Protein AF-A0A2E0K591-F1 (afdb_monomer_lite)

Structure (mmCIF, N/CA/C/O backbone):
data_AF-A0A2E0K591-F1
#
_entry.id   AF-A0A2E0K591-F1
#
loop_
_atom_site.group_PDB
_atom_site.id
_atom_site.type_symbol
_atom_site.label_atom_id
_atom_site.label_alt_id
_atom_site.label_comp_id
_atom_site.label_asym_id
_atom_site.label_entity_id
_atom_site.label_seq_id
_atom_site.pdbx_PDB_ins_code
_atom_site.Cartn_x
_atom_site.Cartn_y
_atom_site.Cartn_z
_atom_site.occupancy
_atom_site.B_iso_or_equiv
_atom_site.auth_seq_id
_atom_site.auth_comp_id
_atom_site.auth_asym_id
_atom_site.auth_atom_id
_atom_site.pdbx_PDB_model_num
ATOM 1 N N . GLU A 1 1 ? 16.310 -17.266 -0.162 1.00 53.47 1 GLU A N 1
ATOM 2 C CA . GLU A 1 1 ? 16.837 -18.573 -0.610 1.00 53.47 1 GLU A CA 1
ATOM 3 C C . GLU A 1 1 ? 16.736 -19.636 0.481 1.00 53.47 1 GLU A C 1
ATOM 5 O O . GLU A 1 1 ? 15.887 -20.498 0.342 1.00 53.47 1 GLU A O 1
ATOM 10 N N . VAL A 1 2 ? 17.404 -19.499 1.636 1.00 60.69 2 VAL A N 1
ATOM 11 C CA . VAL A 1 2 ? 17.435 -20.532 2.710 1.00 60.69 2 VAL A CA 1
ATOM 12 C C . VAL A 1 2 ? 16.069 -21.118 3.140 1.00 60.69 2 VAL A C 1
ATOM 14 O O . VAL A 1 2 ? 15.964 -22.318 3.367 1.00 60.69 2 VAL A O 1
ATOM 17 N N . ILE A 1 3 ? 15.010 -20.305 3.256 1.00 57.00 3 ILE A N 1
ATOM 18 C CA . ILE A 1 3 ? 13.665 -20.788 3.647 1.00 57.00 3 ILE A CA 1
ATOM 19 C C . ILE A 1 3 ? 12.932 -21.463 2.471 1.00 57.00 3 ILE A C 1
ATOM 21 O O . ILE A 1 3 ? 12.188 -22.419 2.681 1.00 57.00 3 ILE A O 1
ATOM 25 N N . GLY A 1 4 ? 13.158 -20.983 1.242 1.00 56.34 4 GLY A N 1
ATOM 26 C CA . GLY A 1 4 ? 12.570 -21.548 0.022 1.00 56.34 4 GLY A CA 1
ATOM 27 C C . GLY A 1 4 ? 13.154 -22.919 -0.303 1.00 56.34 4 GLY A C 1
ATOM 28 O O . GLY A 1 4 ? 12.402 -23.837 -0.612 1.00 56.34 4 GLY A O 1
ATOM 29 N N . ASP A 1 5 ? 14.462 -23.095 -0.100 1.00 64.44 5 ASP A N 1
ATOM 30 C CA . ASP A 1 5 ? 15.147 -24.378 -0.303 1.00 64.44 5 ASP A CA 1
ATOM 31 C C . ASP A 1 5 ? 14.708 -25.436 0.719 1.00 64.44 5 ASP A C 1
ATOM 33 O O . ASP A 1 5 ? 14.551 -26.608 0.380 1.00 64.44 5 ASP A O 1
ATOM 37 N N . LEU A 1 6 ? 14.440 -25.027 1.966 1.00 63.31 6 LEU A N 1
ATOM 38 C CA . LEU A 1 6 ? 13.982 -25.930 3.028 1.00 63.31 6 LEU A CA 1
ATOM 39 C C . LEU A 1 6 ? 12.572 -26.486 2.763 1.00 63.31 6 LEU A C 1
ATOM 41 O O . LEU A 1 6 ? 12.258 -27.603 3.168 1.00 63.31 6 LEU A O 1
ATOM 45 N N . LEU A 1 7 ? 11.719 -25.697 2.107 1.00 63.91 7 LEU A N 1
ATOM 46 C CA . LEU A 1 7 ? 10.315 -26.024 1.851 1.00 63.91 7 LEU A CA 1
ATOM 47 C C . LEU A 1 7 ? 10.031 -26.383 0.384 1.00 63.91 7 LEU A C 1
ATOM 49 O O . LEU A 1 7 ? 8.913 -26.785 0.077 1.00 63.91 7 LEU A O 1
ATOM 53 N N . SER A 1 8 ? 11.025 -26.273 -0.507 1.00 78.75 8 SER A N 1
ATOM 54 C CA . SER A 1 8 ? 10.875 -26.438 -1.963 1.00 78.75 8 SER A CA 1
ATOM 55 C C . SER A 1 8 ? 9.763 -25.561 -2.562 1.00 78.75 8 SER A C 1
ATOM 57 O O . SER A 1 8 ? 9.019 -26.007 -3.433 1.00 78.75 8 SER A O 1
ATOM 59 N N . ILE A 1 9 ? 9.628 -24.324 -2.073 1.00 85.31 9 ILE A N 1
ATOM 60 C CA . ILE A 1 9 ? 8.615 -23.358 -2.529 1.00 85.31 9 ILE A CA 1
ATOM 61 C C . ILE A 1 9 ? 9.268 -22.109 -3.113 1.00 85.31 9 ILE A C 1
ATOM 63 O O . ILE A 1 9 ? 10.273 -21.612 -2.600 1.00 85.31 9 ILE A O 1
ATOM 67 N N . GLU A 1 10 ? 8.654 -21.561 -4.157 1.00 86.75 10 GLU A N 1
ATOM 68 C CA . GLU A 1 10 ? 9.071 -20.283 -4.730 1.00 86.75 10 GLU A CA 1
ATOM 69 C C . GLU A 1 10 ? 8.756 -19.118 -3.773 1.00 86.75 10 GLU A C 1
ATOM 71 O O . GLU A 1 10 ? 7.783 -19.185 -3.008 1.00 86.75 10 GLU A O 1
ATOM 76 N N . PRO A 1 11 ? 9.509 -18.000 -3.824 1.00 86.44 11 PRO A N 1
ATOM 77 C CA . PRO A 1 11 ? 9.258 -16.840 -2.967 1.00 86.44 11 PRO A CA 1
ATOM 78 C C . PRO A 1 11 ? 7.807 -16.344 -3.018 1.00 86.44 11 PRO A C 1
ATOM 80 O O . PRO A 1 11 ? 7.231 -15.996 -1.987 1.00 86.44 11 PRO A O 1
ATOM 83 N N . ILE A 1 12 ? 7.177 -16.370 -4.196 1.00 90.44 12 ILE A N 1
ATOM 84 C CA . ILE A 1 12 ? 5.791 -15.918 -4.355 1.00 90.44 12 ILE A CA 1
ATOM 85 C C . ILE A 1 12 ? 4.770 -16.883 -3.740 1.00 90.44 12 ILE A C 1
ATOM 87 O O . ILE A 1 12 ? 3.748 -16.456 -3.191 1.00 90.44 12 ILE A O 1
ATOM 91 N N . GLN A 1 13 ? 5.064 -18.184 -3.766 1.00 91.88 13 GLN A N 1
ATOM 92 C CA . GLN A 1 13 ? 4.257 -19.205 -3.101 1.00 91.88 13 GLN A CA 1
ATOM 93 C C . GLN A 1 13 ? 4.348 -19.046 -1.584 1.00 91.88 13 GLN A C 1
ATOM 95 O O . GLN A 1 13 ? 3.331 -19.149 -0.900 1.00 91.88 13 GLN A O 1
ATOM 100 N N . PHE A 1 14 ? 5.533 -18.714 -1.062 1.00 91.12 14 PHE A N 1
ATOM 101 C CA . PHE A 1 14 ? 5.706 -18.385 0.350 1.00 91.12 14 PHE A CA 1
ATOM 102 C C . PHE A 1 14 ? 4.867 -17.166 0.755 1.00 91.12 14 PHE A C 1
ATOM 104 O O . PHE A 1 14 ? 4.108 -17.250 1.718 1.00 91.12 14 PHE A O 1
ATOM 111 N N . VAL A 1 15 ? 4.926 -16.061 0.001 1.00 92.69 15 VAL A N 1
ATOM 112 C CA . VAL A 1 15 ? 4.107 -14.864 0.284 1.00 92.69 15 VAL A CA 1
ATOM 113 C C . VAL A 1 15 ? 2.611 -15.186 0.237 1.00 92.69 15 VAL A C 1
ATOM 115 O O . VAL A 1 15 ? 1.860 -14.784 1.127 1.00 92.69 15 VAL A O 1
ATOM 118 N N . SER A 1 16 ? 2.178 -15.973 -0.751 1.00 94.38 16 SER A N 1
ATOM 119 C CA . SER A 1 16 ? 0.788 -16.435 -0.855 1.00 94.38 16 SER A CA 1
ATOM 120 C C . SER A 1 16 ? 0.374 -17.274 0.357 1.00 94.38 16 SER A C 1
ATOM 122 O O . SER A 1 16 ? -0.691 -17.053 0.932 1.00 94.38 16 SER A O 1
ATOM 124 N N . ALA A 1 17 ? 1.226 -18.208 0.788 1.00 94.00 17 ALA A N 1
ATOM 125 C CA . ALA A 1 17 ? 0.983 -19.043 1.959 1.00 94.00 17 ALA A CA 1
ATOM 126 C C . ALA A 1 17 ? 0.909 -18.215 3.250 1.00 94.00 17 ALA A C 1
ATOM 128 O O . ALA A 1 17 ? 0.026 -18.449 4.077 1.00 94.00 17 ALA A O 1
ATOM 129 N N . VAL A 1 18 ? 1.774 -17.207 3.408 1.00 92.50 18 VAL A N 1
ATOM 130 C CA . VAL A 1 18 ? 1.705 -16.246 4.518 1.00 92.50 18 VAL A CA 1
ATOM 131 C C . VAL A 1 18 ? 0.368 -15.500 4.496 1.00 92.50 18 VAL A C 1
ATOM 133 O O . VAL A 1 18 ? -0.340 -15.527 5.500 1.00 92.50 18 VAL A O 1
ATOM 136 N N . GLY A 1 19 ? -0.043 -14.931 3.359 1.00 94.75 19 GLY A N 1
ATOM 137 C CA . GLY A 1 19 ? -1.330 -14.236 3.236 1.00 94.75 19 GLY A CA 1
ATOM 138 C C . GLY A 1 19 ? -2.539 -15.124 3.567 1.00 94.75 19 GLY A C 1
ATOM 139 O O . GLY A 1 19 ? -3.429 -14.719 4.316 1.00 94.75 19 GLY A O 1
ATOM 140 N N . ILE A 1 20 ? -2.551 -16.365 3.072 1.00 95.06 20 ILE A N 1
ATOM 141 C CA . ILE A 1 20 ? -3.617 -17.341 3.354 1.00 95.06 20 ILE A CA 1
ATOM 142 C C . ILE A 1 20 ? -3.607 -17.755 4.830 1.00 95.06 20 ILE A C 1
ATOM 144 O O . ILE A 1 20 ? -4.661 -17.807 5.463 1.00 95.06 20 ILE A O 1
ATOM 148 N N . SER A 1 21 ? -2.436 -18.034 5.407 1.00 94.50 21 SER A N 1
ATOM 149 C CA . SER A 1 21 ? -2.339 -18.406 6.822 1.00 94.50 21 SER A CA 1
ATOM 150 C C . SER A 1 21 ? -2.822 -17.282 7.739 1.00 94.50 21 SER A C 1
ATOM 152 O O . SER A 1 21 ? -3.552 -17.554 8.689 1.00 94.50 21 SER A O 1
ATOM 154 N N . LEU A 1 22 ? -2.519 -16.020 7.414 1.00 93.62 22 LEU A N 1
ATOM 155 C CA . LEU A 1 22 ? -3.025 -14.857 8.142 1.00 93.62 22 LEU A CA 1
ATOM 156 C C . LEU A 1 22 ? -4.552 -14.787 8.114 1.00 93.62 22 LEU A C 1
ATOM 158 O O . LEU A 1 22 ? -5.156 -14.566 9.159 1.00 93.62 22 LEU A O 1
ATOM 162 N N . LEU A 1 23 ? -5.187 -15.053 6.968 1.00 93.31 23 LEU A N 1
ATOM 163 C CA . LEU A 1 23 ? -6.648 -15.163 6.889 1.00 93.31 23 LEU A CA 1
ATOM 164 C C . LEU A 1 23 ? -7.196 -16.266 7.797 1.00 93.31 23 LEU A C 1
ATOM 166 O O . LEU A 1 23 ? -8.190 -16.057 8.490 1.00 93.31 23 LEU A O 1
ATOM 170 N N . VAL A 1 24 ? -6.557 -17.437 7.809 1.00 95.19 24 VAL A N 1
ATOM 171 C CA . VAL A 1 24 ? -6.972 -18.563 8.657 1.00 95.19 24 VAL A CA 1
ATOM 172 C C . VAL A 1 24 ? -6.844 -18.216 10.138 1.00 95.19 24 VAL A C 1
ATOM 174 O O . VAL A 1 24 ? -7.799 -18.408 10.894 1.00 95.19 24 VAL A O 1
ATOM 177 N N . PHE A 1 25 ? -5.707 -17.660 10.558 1.00 94.31 25 PHE A N 1
ATOM 178 C CA . PHE A 1 25 ? -5.511 -17.216 11.937 1.00 94.31 25 PHE A CA 1
ATOM 179 C C . PHE A 1 25 ? -6.499 -16.124 12.328 1.00 94.31 25 PHE A C 1
ATOM 181 O O . PHE A 1 25 ? -7.026 -16.150 13.439 1.00 94.31 25 PHE A O 1
ATOM 188 N N . GLU A 1 26 ? -6.812 -15.214 11.411 1.00 94.44 26 GLU A N 1
ATOM 189 C CA . GLU A 1 26 ? -7.766 -14.145 11.657 1.00 94.44 26 GLU A CA 1
ATOM 190 C C . GLU A 1 26 ? -9.196 -14.670 11.823 1.00 94.44 26 GLU A C 1
ATOM 192 O O . GLU A 1 26 ? -9.910 -14.260 12.741 1.00 94.44 26 GLU A O 1
ATOM 197 N N . MET A 1 27 ? -9.601 -15.647 11.008 1.00 93.31 27 MET A N 1
ATOM 198 C CA . MET A 1 27 ? -10.882 -16.338 11.167 1.00 93.31 27 MET A CA 1
ATOM 199 C C . MET A 1 27 ? -10.979 -17.047 12.523 1.00 93.31 27 MET A C 1
ATOM 201 O O . MET A 1 27 ? -12.007 -16.951 13.198 1.00 93.31 27 MET A O 1
ATOM 205 N N . ILE A 1 28 ? -9.906 -17.719 12.956 1.00 94.94 28 ILE A N 1
ATOM 206 C CA . ILE A 1 28 ? -9.825 -18.353 14.280 1.00 94.94 28 ILE A CA 1
ATOM 207 C C . ILE A 1 28 ? -9.930 -17.287 15.381 1.00 94.94 28 ILE A C 1
ATOM 209 O O . ILE A 1 28 ? -10.760 -17.417 16.282 1.00 94.94 28 ILE A O 1
ATOM 213 N N . ARG A 1 29 ? -9.151 -16.202 15.291 1.00 95.06 29 ARG A N 1
ATOM 214 C CA . ARG A 1 29 ? -9.141 -15.097 16.261 1.00 95.06 29 ARG A CA 1
ATOM 215 C C . ARG A 1 29 ? -10.541 -14.521 16.467 1.00 95.06 29 ARG A C 1
ATOM 217 O O . ARG A 1 29 ? -10.994 -14.433 17.607 1.00 95.06 29 ARG A O 1
ATOM 224 N N . ILE A 1 30 ? -11.245 -14.201 15.379 1.00 93.69 30 ILE A N 1
ATOM 225 C CA . ILE A 1 30 ? -12.612 -13.657 15.413 1.00 93.69 30 ILE A CA 1
ATOM 226 C C . ILE A 1 30 ? -13.597 -14.689 15.975 1.00 93.69 30 ILE A C 1
ATOM 228 O O . ILE A 1 30 ? -14.459 -14.346 16.787 1.00 93.69 30 ILE A O 1
ATOM 232 N N . ARG A 1 31 ? -13.463 -15.968 15.595 1.00 92.94 31 ARG A N 1
ATOM 233 C CA . ARG A 1 31 ? -14.340 -17.049 16.073 1.00 92.94 31 ARG A CA 1
ATOM 234 C C . ARG A 1 31 ? -14.270 -17.232 17.588 1.00 92.94 31 ARG A C 1
ATOM 236 O O . ARG A 1 31 ? -15.306 -17.472 18.207 1.00 92.94 31 ARG A O 1
ATOM 243 N N . PHE A 1 32 ? -13.077 -17.124 18.166 1.00 92.44 32 PHE A N 1
ATOM 244 C CA . PHE A 1 32 ? -12.855 -17.227 19.611 1.00 92.44 32 PHE A CA 1
ATOM 245 C C . PHE A 1 32 ? -12.937 -15.876 20.337 1.00 92.44 32 PHE A C 1
ATOM 247 O O . PHE A 1 32 ? -12.873 -15.842 21.564 1.00 92.44 32 PHE A O 1
ATOM 254 N N . GLY A 1 33 ? -13.101 -14.769 19.606 1.00 90.25 33 GLY A N 1
ATOM 255 C CA . GLY A 1 33 ? -13.121 -13.424 20.172 1.00 90.25 33 GLY A CA 1
ATOM 256 C C . GLY A 1 33 ? -11.829 -13.089 20.916 1.00 90.25 33 GLY A C 1
ATOM 257 O O . GLY A 1 33 ? -11.877 -12.551 22.021 1.00 90.25 33 GLY A O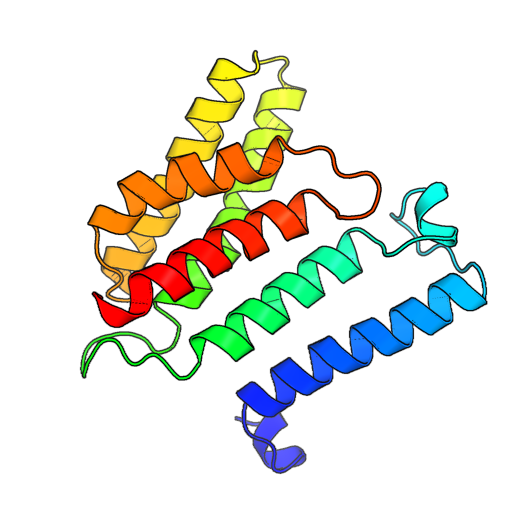 1
ATOM 258 N N . ILE A 1 34 ? -10.678 -13.455 20.357 1.00 90.94 34 ILE A N 1
ATOM 259 C CA . ILE A 1 34 ? -9.374 -13.189 20.967 1.00 90.94 34 ILE A CA 1
ATOM 260 C C . ILE A 1 34 ? -8.968 -11.750 20.636 1.00 90.94 34 ILE A C 1
ATOM 262 O O . ILE A 1 34 ? -8.874 -11.380 19.467 1.00 90.94 34 ILE A O 1
ATOM 266 N N . LEU A 1 35 ? -8.702 -10.946 21.665 1.00 90.62 35 LEU A N 1
ATOM 267 C CA . LEU A 1 35 ? -8.129 -9.609 21.520 1.00 90.62 35 LEU A CA 1
ATOM 268 C C . LEU A 1 35 ? -6.625 -9.683 21.796 1.00 90.62 35 LEU A C 1
ATOM 270 O O . LEU A 1 35 ? -6.214 -10.060 22.894 1.00 90.62 35 LEU A O 1
ATOM 274 N N . ILE A 1 36 ? -5.806 -9.356 20.797 1.00 90.38 36 ILE A N 1
ATOM 275 C CA . ILE A 1 36 ? -4.345 -9.334 20.934 1.00 90.38 36 ILE A CA 1
ATOM 276 C C . ILE A 1 36 ? -3.925 -7.978 21.514 1.00 90.38 36 ILE A C 1
ATOM 278 O O . ILE A 1 36 ? -4.541 -6.951 21.232 1.00 90.38 36 ILE A O 1
ATOM 282 N N . PHE A 1 37 ? -2.869 -7.953 22.329 1.00 87.88 37 PHE A N 1
ATOM 283 C CA . PHE A 1 37 ? -2.339 -6.705 22.878 1.00 87.88 37 PHE A CA 1
ATOM 284 C C . PHE A 1 37 ? -2.013 -5.695 21.760 1.00 87.88 37 PHE A C 1
ATOM 286 O O . PHE A 1 37 ? -1.307 -6.027 20.810 1.00 87.88 37 PHE A O 1
ATOM 293 N N . GLY A 1 38 ? -2.534 -4.470 21.883 1.00 83.38 38 GLY A N 1
ATOM 294 C CA . GLY A 1 38 ? -2.399 -3.406 20.879 1.00 83.38 38 GLY A CA 1
ATOM 295 C C . GLY A 1 38 ? -3.567 -3.293 19.889 1.00 83.38 38 GLY A C 1
ATOM 296 O O . GLY A 1 38 ? -3.640 -2.299 19.170 1.00 83.38 38 GLY A O 1
ATOM 297 N N . GLN A 1 39 ? -4.496 -4.256 19.877 1.00 88.19 39 GLN A N 1
ATOM 298 C CA . GLN A 1 39 ? -5.724 -4.201 19.078 1.00 88.19 39 GLN A CA 1
ATOM 299 C C . GLN A 1 39 ? -6.830 -3.396 19.774 1.00 88.19 39 GLN A C 1
ATOM 301 O O . GLN A 1 39 ? -6.873 -3.279 21.000 1.00 88.19 39 GLN A O 1
ATOM 306 N N . ARG A 1 40 ? -7.747 -2.834 18.983 1.00 86.50 40 ARG A N 1
ATOM 307 C CA . ARG A 1 40 ? -8.911 -2.077 19.474 1.00 86.50 40 ARG A CA 1
ATOM 308 C C . ARG A 1 40 ? -10.031 -3.051 19.860 1.00 86.50 40 ARG A C 1
ATOM 310 O O . ARG A 1 40 ? -10.218 -4.063 19.198 1.00 86.50 40 ARG A O 1
ATOM 317 N N . GLU A 1 41 ? -10.835 -2.727 20.875 1.00 87.31 41 GLU A N 1
ATOM 318 C CA . GLU A 1 41 ? -11.891 -3.622 21.405 1.00 87.31 41 GLU A CA 1
ATOM 319 C C . GLU A 1 41 ? -12.844 -4.180 20.336 1.00 87.31 41 GLU A C 1
ATOM 321 O O . GLU A 1 41 ? -13.209 -5.355 20.352 1.00 87.31 41 GLU A O 1
ATOM 326 N N . TYR A 1 42 ? -13.227 -3.353 19.361 1.00 84.56 42 TYR A N 1
ATOM 327 C CA . TYR A 1 42 ? -14.125 -3.780 18.291 1.00 84.56 42 TYR A CA 1
ATOM 328 C C . TYR A 1 42 ? -13.484 -4.818 17.353 1.00 84.56 42 TYR A C 1
ATOM 330 O O . TYR A 1 42 ? -14.201 -5.617 16.754 1.00 84.56 42 TYR A O 1
ATOM 338 N N . GLU A 1 43 ? -12.148 -4.874 17.264 1.00 87.19 43 GLU A N 1
ATOM 339 C CA . GLU A 1 43 ? -11.416 -5.848 16.444 1.00 87.19 43 GLU A CA 1
ATOM 340 C C . GLU A 1 43 ? -11.601 -7.277 16.945 1.00 87.19 43 GLU A C 1
ATOM 342 O O . GLU A 1 43 ? -11.297 -8.213 16.219 1.00 87.19 43 GLU A O 1
ATOM 347 N N . LYS A 1 44 ? -12.166 -7.485 18.137 1.00 87.44 44 LYS A N 1
ATOM 348 C CA . LYS A 1 44 ? -12.553 -8.808 18.636 1.00 87.44 44 LYS A CA 1
ATOM 349 C C . LYS A 1 44 ? -13.524 -9.552 17.705 1.00 87.44 44 LYS A C 1
ATOM 351 O O . LYS A 1 44 ? -13.540 -10.781 17.690 1.00 87.44 44 LYS A O 1
ATOM 356 N N . HIS A 1 45 ? -14.343 -8.817 16.947 1.00 88.62 45 HIS A N 1
ATOM 357 C CA . HIS A 1 45 ? -15.414 -9.376 16.111 1.00 88.62 45 HIS A CA 1
ATOM 358 C C . HIS A 1 45 ? -15.309 -9.016 14.621 1.00 88.62 45 HIS A C 1
ATOM 360 O O . HIS A 1 45 ? -16.184 -9.389 13.843 1.00 88.62 45 HIS A O 1
ATOM 366 N N . GLN A 1 46 ? -14.250 -8.320 14.212 1.00 90.38 46 GLN A N 1
ATOM 367 C CA . GLN A 1 46 ? -13.993 -7.945 12.819 1.00 90.38 46 GLN A CA 1
ATOM 368 C C . GLN A 1 46 ? -12.527 -8.172 12.465 1.00 90.38 46 GLN A C 1
ATOM 370 O O . GLN A 1 46 ? -11.697 -8.313 13.359 1.00 90.38 46 GLN A O 1
ATOM 375 N N . ILE A 1 47 ? -12.206 -8.154 11.173 1.00 91.38 47 ILE A N 1
ATOM 376 C CA . ILE A 1 47 ? -10.819 -8.213 10.703 1.00 91.38 47 ILE A CA 1
ATOM 377 C C . ILE A 1 47 ? -10.047 -7.009 11.266 1.00 91.38 47 ILE A C 1
ATOM 379 O O . ILE A 1 47 ? -10.521 -5.873 11.230 1.00 91.38 47 ILE A O 1
ATOM 383 N N . SER A 1 48 ? -8.882 -7.289 11.833 1.00 92.44 48 SER A N 1
ATOM 384 C CA . SER A 1 48 ? -7.982 -6.335 12.467 1.00 92.44 48 SER A CA 1
ATOM 385 C C . SER A 1 48 ? -7.192 -5.532 11.440 1.00 92.44 48 SER A C 1
ATOM 387 O O . SER A 1 48 ? -6.931 -6.006 10.332 1.00 92.44 48 SER A O 1
ATOM 389 N N . ALA A 1 49 ? -6.750 -4.340 11.838 1.00 90.50 49 ALA A N 1
ATOM 390 C CA . ALA A 1 49 ? -5.886 -3.486 11.025 1.00 90.50 49 ALA A CA 1
ATOM 391 C C . ALA A 1 49 ? -4.611 -4.217 10.569 1.00 90.50 49 ALA A C 1
ATOM 393 O O . ALA A 1 49 ? -4.233 -4.164 9.400 1.00 90.50 49 ALA A O 1
ATOM 394 N N . LEU A 1 50 ? -3.994 -4.995 11.471 1.00 90.62 50 LEU A N 1
ATOM 395 C CA . LEU A 1 50 ? -2.815 -5.810 11.162 1.00 90.62 50 LEU A CA 1
ATOM 396 C C . LEU A 1 50 ? -3.101 -6.829 10.049 1.00 90.62 50 LEU A C 1
ATOM 398 O O . LEU A 1 50 ? -2.315 -6.948 9.110 1.00 90.62 50 LEU A O 1
ATOM 402 N N . ALA A 1 51 ? -4.216 -7.560 10.147 1.00 92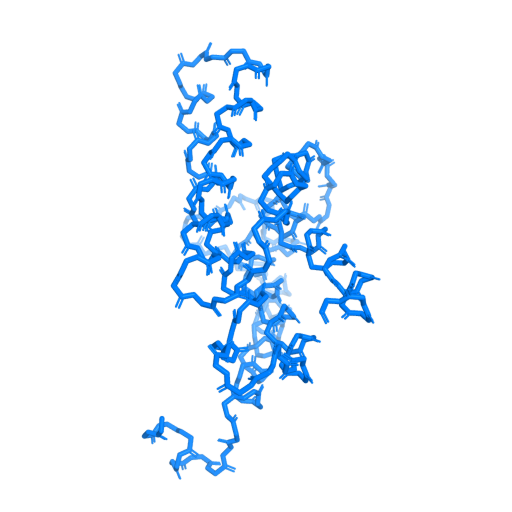.81 51 ALA A N 1
ATOM 403 C CA . ALA A 1 51 ? -4.591 -8.550 9.143 1.00 92.81 51 ALA A CA 1
ATOM 404 C C . ALA A 1 51 ? -4.900 -7.888 7.793 1.00 92.81 51 ALA A C 1
ATOM 406 O O . ALA A 1 51 ? -4.448 -8.376 6.760 1.00 92.81 51 ALA A O 1
ATOM 407 N N . TRP A 1 52 ? -5.598 -6.750 7.796 1.00 94.31 52 TRP A N 1
ATOM 408 C CA . TRP A 1 52 ? -5.871 -5.957 6.596 1.00 94.31 52 TRP A CA 1
ATOM 409 C C . TRP A 1 52 ? -4.591 -5.444 5.917 1.00 94.31 52 TRP A C 1
ATOM 411 O O . TRP A 1 52 ? -4.428 -5.605 4.702 1.00 94.31 52 TRP A O 1
ATOM 421 N N . GLY A 1 53 ? -3.655 -4.888 6.687 1.00 93.31 53 GLY A N 1
ATOM 422 C CA . GLY A 1 53 ? -2.358 -4.433 6.184 1.00 93.31 53 GLY A CA 1
ATOM 423 C C . GLY A 1 53 ? -1.524 -5.581 5.611 1.00 93.31 53 GLY A C 1
ATOM 424 O O . GLY A 1 53 ? -1.081 -5.530 4.467 1.00 93.31 53 GLY A O 1
ATOM 425 N N . ALA A 1 54 ? -1.366 -6.674 6.356 1.00 93.81 54 ALA A N 1
ATOM 426 C CA . ALA A 1 54 ? -0.560 -7.805 5.902 1.00 93.81 54 ALA A CA 1
ATOM 427 C C . ALA A 1 54 ? -1.177 -8.529 4.688 1.00 93.81 54 ALA A C 1
ATOM 429 O O . ALA A 1 54 ? -0.457 -8.946 3.774 1.00 93.81 54 ALA A O 1
ATOM 430 N N . LEU A 1 55 ? -2.508 -8.636 4.637 1.00 95.50 55 LEU A N 1
ATOM 431 C CA . LEU A 1 55 ? -3.219 -9.203 3.494 1.00 95.50 55 LEU A CA 1
ATOM 432 C C . LEU A 1 55 ? -3.059 -8.338 2.246 1.00 95.50 55 LEU A C 1
ATOM 434 O O . LEU A 1 55 ? -2.733 -8.864 1.186 1.00 95.50 55 LEU A O 1
ATOM 438 N N . SER A 1 56 ? -3.257 -7.024 2.360 1.00 96.56 56 SER A N 1
ATOM 439 C CA . SER A 1 56 ? -3.129 -6.115 1.216 1.00 96.56 56 SER A CA 1
ATOM 440 C C . SER A 1 56 ? -1.709 -6.102 0.644 1.00 96.56 56 SER A C 1
ATOM 442 O O . SER A 1 56 ? -1.543 -6.158 -0.575 1.00 96.56 56 SER A O 1
ATOM 444 N N . ILE A 1 57 ? -0.681 -6.150 1.498 1.00 96.75 57 ILE A N 1
ATOM 445 C CA . ILE A 1 57 ? 0.715 -6.312 1.068 1.00 96.75 57 ILE A CA 1
ATOM 446 C C . ILE A 1 57 ? 0.906 -7.651 0.344 1.00 96.75 57 ILE A C 1
ATOM 448 O O . ILE A 1 57 ? 1.437 -7.673 -0.765 1.00 96.75 57 ILE A O 1
ATOM 452 N N . SER A 1 58 ? 0.428 -8.761 0.917 1.00 96.62 58 SER A N 1
ATOM 453 C CA . SER A 1 58 ? 0.547 -10.091 0.297 1.00 96.62 58 SER A CA 1
ATOM 454 C C . SER A 1 58 ? -0.111 -10.132 -1.087 1.00 96.62 58 SER A C 1
ATOM 456 O O . SER A 1 58 ? 0.493 -10.602 -2.047 1.00 96.62 58 SER A O 1
ATOM 458 N N . VAL A 1 59 ? -1.318 -9.571 -1.212 1.00 97.25 59 VAL A N 1
ATOM 459 C CA . VAL A 1 59 ? -2.041 -9.454 -2.488 1.00 97.25 59 VAL A CA 1
ATOM 460 C C . VAL A 1 59 ? -1.267 -8.593 -3.487 1.00 97.25 59 VAL A C 1
ATOM 462 O O . VAL A 1 59 ? -1.207 -8.950 -4.658 1.00 97.25 59 VAL A O 1
ATOM 465 N N . THR A 1 60 ? -0.627 -7.510 -3.039 1.00 97.31 60 THR A N 1
ATOM 466 C CA . THR A 1 60 ? 0.204 -6.642 -3.892 1.00 97.31 60 THR A CA 1
ATOM 467 C C . THR A 1 60 ? 1.372 -7.416 -4.499 1.00 97.31 60 THR A C 1
ATOM 469 O O . THR A 1 60 ? 1.561 -7.378 -5.712 1.00 97.31 60 THR A O 1
ATOM 472 N N . PHE A 1 61 ? 2.113 -8.179 -3.686 1.00 96.06 61 PHE A N 1
ATOM 473 C CA . PHE A 1 61 ? 3.198 -9.034 -4.180 1.00 96.06 61 PHE A CA 1
ATOM 474 C C . PHE A 1 61 ? 2.694 -10.067 -5.190 1.00 96.06 61 PHE A C 1
ATOM 476 O O . PHE A 1 61 ? 3.251 -10.169 -6.279 1.00 96.06 61 PHE A O 1
ATOM 483 N N . VAL A 1 62 ? 1.627 -10.799 -4.854 1.00 95.69 62 VAL A N 1
ATOM 484 C CA . VAL A 1 62 ? 1.058 -11.846 -5.720 1.00 95.69 62 VAL A CA 1
ATOM 485 C C . VAL A 1 62 ? 0.558 -11.280 -7.046 1.00 95.69 62 VAL A C 1
ATOM 487 O O . VAL A 1 62 ? 0.839 -11.848 -8.097 1.00 95.69 62 VAL A O 1
ATOM 490 N N . ALA A 1 63 ? -0.148 -10.152 -7.014 1.00 96.19 63 ALA A N 1
ATOM 491 C CA . ALA A 1 63 ? -0.731 -9.552 -8.207 1.00 96.19 63 ALA A CA 1
ATOM 492 C C . ALA A 1 63 ? 0.317 -8.941 -9.148 1.00 96.19 63 ALA A C 1
ATOM 494 O O . ALA A 1 63 ? 0.118 -8.941 -10.363 1.00 96.19 63 ALA A O 1
ATOM 495 N N . LEU A 1 64 ? 1.420 -8.417 -8.604 1.00 95.19 64 LEU A N 1
ATOM 496 C CA . LEU A 1 64 ? 2.433 -7.709 -9.387 1.00 95.19 64 LEU A CA 1
ATOM 497 C C . LEU A 1 64 ? 3.653 -8.560 -9.763 1.00 95.19 64 LEU A C 1
ATOM 499 O O . LEU A 1 64 ? 4.428 -8.140 -10.615 1.00 95.19 64 LEU A O 1
ATOM 503 N N . HIS A 1 65 ? 3.806 -9.764 -9.203 1.00 90.44 65 HIS A N 1
ATOM 504 C CA . HIS A 1 65 ? 4.962 -10.637 -9.448 1.00 90.44 65 HIS A CA 1
ATOM 505 C C . HIS A 1 65 ? 5.233 -10.939 -10.932 1.00 90.44 65 HIS A C 1
ATOM 507 O O . HIS A 1 65 ? 6.387 -11.058 -11.329 1.00 90.44 65 HIS A O 1
ATOM 513 N N . GLY A 1 66 ? 4.189 -11.045 -11.760 1.00 86.12 66 GLY A N 1
ATOM 514 C CA . GLY A 1 66 ? 4.328 -11.358 -13.187 1.00 86.12 66 GLY A CA 1
ATOM 515 C C . GLY A 1 66 ? 4.748 -10.184 -14.081 1.00 86.12 66 GLY A C 1
ATOM 516 O O . GLY A 1 66 ? 4.941 -10.383 -15.278 1.00 86.12 66 GLY A O 1
ATOM 517 N N . TRP A 1 67 ? 4.865 -8.967 -13.542 1.00 87.38 67 TRP A N 1
ATOM 518 C CA . TRP A 1 67 ? 5.148 -7.765 -14.329 1.00 87.38 67 TRP A CA 1
ATOM 519 C C . TRP A 1 67 ? 6.646 -7.446 -14.352 1.00 87.38 67 TRP A C 1
ATOM 521 O O . TRP A 1 67 ? 7.185 -6.818 -13.440 1.00 87.38 67 TRP A O 1
ATOM 531 N N . SER A 1 68 ? 7.321 -7.847 -15.431 1.00 80.56 68 SER A N 1
ATOM 532 C CA . SER A 1 68 ? 8.726 -7.503 -15.680 1.00 80.56 68 SER A CA 1
ATOM 533 C C . SER A 1 68 ? 8.833 -6.148 -16.388 1.00 80.56 68 SER A C 1
ATOM 535 O O . SER A 1 68 ? 8.284 -5.981 -17.473 1.00 80.56 68 SER A O 1
ATOM 537 N N . GLY A 1 69 ? 9.544 -5.187 -15.787 1.00 74.62 69 GLY A N 1
ATOM 538 C CA . GLY A 1 69 ? 9.765 -3.849 -16.357 1.00 74.62 69 GLY A CA 1
ATOM 539 C C . GLY A 1 69 ? 10.933 -3.753 -17.352 1.00 74.62 69 GLY A C 1
ATOM 540 O O . GLY A 1 69 ? 11.260 -2.660 -17.803 1.00 74.62 69 GLY A O 1
ATOM 541 N N . GLY A 1 70 ? 11.588 -4.874 -17.688 1.00 79.25 70 GLY A N 1
ATOM 542 C CA . GLY A 1 70 ? 12.764 -4.927 -18.566 1.00 79.25 70 GLY A CA 1
ATOM 543 C C . GLY A 1 70 ? 14.021 -5.477 -17.879 1.00 79.25 70 GLY A C 1
ATOM 544 O O . GLY A 1 70 ? 13.987 -5.857 -16.713 1.00 79.25 70 GLY A O 1
ATOM 545 N N . ALA A 1 71 ? 15.137 -5.539 -18.616 1.00 75.56 71 ALA A N 1
ATOM 546 C CA . ALA A 1 71 ? 16.374 -6.194 -18.165 1.00 75.56 71 ALA A CA 1
ATOM 547 C C . ALA A 1 71 ? 17.082 -5.485 -16.992 1.00 75.56 71 ALA A C 1
ATOM 549 O O . ALA A 1 71 ? 17.729 -6.151 -16.190 1.00 75.56 71 ALA A O 1
ATOM 550 N N . ASP A 1 72 ? 16.927 -4.162 -16.876 1.00 84.06 72 ASP A N 1
ATOM 551 C CA . ASP A 1 72 ? 17.601 -3.330 -15.865 1.00 84.06 72 ASP A CA 1
ATOM 552 C C . ASP A 1 72 ? 16.654 -2.860 -14.742 1.00 84.06 72 ASP A C 1
ATOM 554 O O . ASP A 1 72 ? 16.983 -1.954 -13.975 1.00 84.06 72 ASP A O 1
ATOM 558 N N . VAL A 1 73 ? 15.455 -3.447 -14.650 1.00 89.69 73 VAL A N 1
ATOM 559 C CA . VAL A 1 73 ? 14.422 -3.057 -13.681 1.00 89.69 73 VAL A CA 1
ATOM 560 C C . VAL A 1 73 ? 14.333 -4.093 -12.567 1.00 89.69 73 VAL A C 1
ATOM 562 O O . VAL A 1 73 ? 14.292 -5.298 -12.808 1.00 89.69 73 VAL A O 1
ATOM 565 N N . HIS A 1 74 ? 14.293 -3.622 -11.323 1.00 91.81 74 HIS A N 1
ATOM 566 C CA . HIS A 1 74 ? 14.225 -4.491 -10.154 1.00 91.81 74 HIS A CA 1
ATOM 567 C C . HIS A 1 74 ? 12.893 -5.260 -10.119 1.00 91.81 74 HIS A C 1
ATOM 569 O O . HIS A 1 74 ? 11.843 -4.669 -10.336 1.00 91.81 74 HIS A O 1
ATOM 575 N N . GLU A 1 75 ? 12.881 -6.545 -9.751 1.00 87.88 75 GLU A N 1
ATOM 576 C CA . GLU A 1 75 ? 11.665 -7.390 -9.780 1.00 87.88 75 GLU A CA 1
ATOM 577 C C . GLU A 1 75 ? 10.476 -6.801 -8.993 1.00 87.88 75 GLU A C 1
ATOM 579 O O . GLU A 1 75 ? 9.319 -6.919 -9.380 1.00 87.88 75 GLU A O 1
ATOM 584 N N . GLY A 1 76 ? 10.760 -6.111 -7.888 1.00 91.12 76 GLY A N 1
ATOM 585 C CA . GLY A 1 76 ? 9.766 -5.430 -7.051 1.00 91.12 76 GLY A CA 1
ATOM 586 C C . GLY A 1 76 ? 9.436 -3.980 -7.433 1.00 91.12 76 GLY A C 1
ATOM 587 O O . GLY A 1 76 ? 8.899 -3.268 -6.587 1.00 91.12 76 GLY A O 1
ATOM 588 N N . TRP A 1 77 ? 9.779 -3.510 -8.635 1.00 94.50 77 TRP A N 1
ATOM 589 C CA . TRP A 1 77 ? 9.691 -2.094 -9.032 1.00 94.50 77 TRP A CA 1
ATOM 590 C C . TRP A 1 77 ? 8.297 -1.459 -8.909 1.00 94.50 77 TRP A C 1
ATOM 592 O O . TRP A 1 77 ? 8.206 -0.251 -8.698 1.00 94.50 77 TRP A O 1
ATOM 602 N N . LEU A 1 78 ? 7.216 -2.240 -8.994 1.00 95.44 78 LEU A N 1
ATOM 603 C CA . LEU A 1 78 ? 5.845 -1.763 -8.748 1.00 95.44 78 LEU A CA 1
ATOM 604 C C . LEU A 1 78 ? 5.357 -2.030 -7.322 1.00 95.44 78 LEU A C 1
ATOM 606 O O . LEU A 1 78 ? 4.642 -1.216 -6.743 1.00 95.44 78 LEU A O 1
ATOM 610 N N . THR A 1 79 ? 5.755 -3.155 -6.733 1.00 96.38 79 THR A N 1
ATOM 611 C CA . THR A 1 79 ? 5.293 -3.577 -5.404 1.00 96.38 79 THR A CA 1
ATOM 612 C C . THR A 1 79 ? 5.915 -2.754 -4.281 1.00 96.38 79 THR A C 1
ATOM 614 O O . THR A 1 79 ? 5.216 -2.271 -3.391 1.00 96.38 79 THR A O 1
ATOM 617 N N . ILE A 1 80 ? 7.239 -2.581 -4.315 1.00 96.69 80 ILE A N 1
ATOM 618 C CA . ILE A 1 80 ? 8.006 -1.897 -3.270 1.00 96.69 80 ILE A CA 1
ATOM 619 C C . ILE A 1 80 ? 7.526 -0.455 -3.043 1.00 96.69 80 ILE A C 1
ATOM 621 O O . ILE A 1 80 ? 7.286 -0.115 -1.882 1.00 96.69 80 ILE A O 1
ATOM 625 N N . PRO A 1 81 ? 7.329 0.398 -4.070 1.00 97.38 81 PRO A N 1
ATOM 626 C CA . PRO A 1 81 ? 6.877 1.765 -3.825 1.00 97.38 81 PRO A CA 1
ATOM 627 C C . PRO A 1 81 ? 5.492 1.837 -3.170 1.00 97.38 81 PRO A C 1
ATOM 629 O O . PRO A 1 81 ? 5.275 2.725 -2.346 1.00 97.38 81 PRO A O 1
ATOM 632 N N . ILE A 1 82 ? 4.579 0.898 -3.450 1.00 97.88 82 ILE A N 1
ATOM 633 C CA . I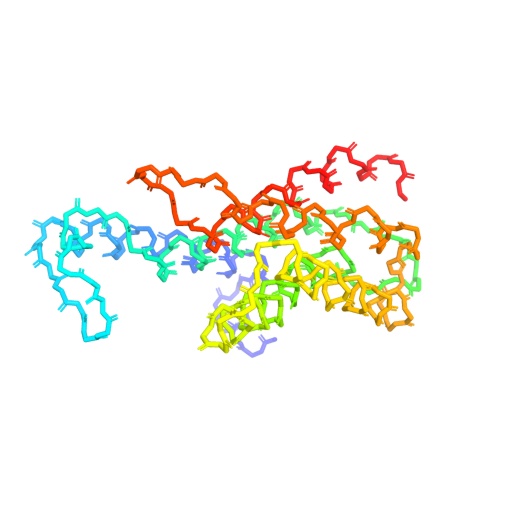LE A 1 82 ? 3.268 0.826 -2.780 1.00 97.88 82 ILE A CA 1
ATOM 634 C C . ILE A 1 82 ? 3.455 0.532 -1.282 1.00 97.88 82 ILE A C 1
ATOM 636 O O . ILE A 1 82 ? 2.945 1.264 -0.434 1.00 97.88 82 ILE A O 1
ATOM 640 N N . VAL A 1 83 ? 4.244 -0.493 -0.944 1.00 97.50 83 VAL A N 1
ATOM 641 C CA . VAL A 1 83 ? 4.498 -0.896 0.453 1.00 97.50 83 VAL A CA 1
ATOM 642 C C . VAL A 1 83 ? 5.244 0.192 1.233 1.00 97.50 83 VAL A C 1
ATOM 644 O O . VAL A 1 83 ? 4.917 0.476 2.389 1.00 97.50 83 VAL A O 1
ATOM 647 N N . LEU A 1 84 ? 6.231 0.842 0.612 1.00 97.94 84 LEU A N 1
ATOM 648 C CA . LEU A 1 84 ? 6.967 1.935 1.247 1.00 97.94 84 LEU A CA 1
ATOM 649 C C . LEU A 1 84 ? 6.10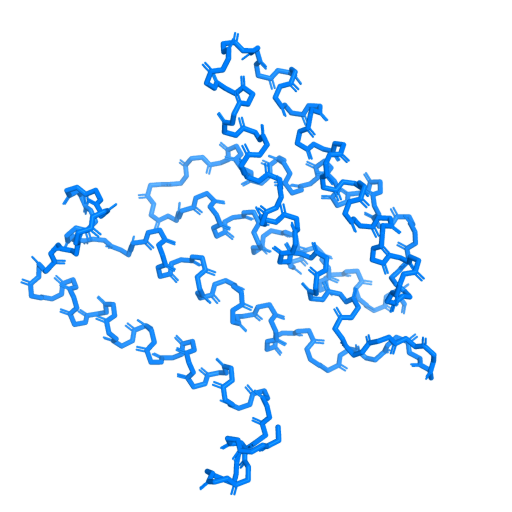3 3.189 1.416 1.00 97.94 84 LEU A C 1
ATOM 651 O O . LEU A 1 84 ? 6.261 3.895 2.408 1.00 97.94 84 LEU A O 1
ATOM 655 N N . SER A 1 85 ? 5.168 3.450 0.499 1.00 97.44 85 SER A N 1
ATOM 656 C CA . SER A 1 85 ? 4.237 4.577 0.633 1.00 97.44 85 SER A CA 1
ATOM 657 C C . SER A 1 85 ? 3.312 4.403 1.834 1.00 97.44 85 SER A C 1
ATOM 659 O O . SER A 1 85 ? 3.079 5.371 2.547 1.00 97.44 85 SER A O 1
ATOM 661 N N . LEU A 1 86 ? 2.859 3.180 2.134 1.00 96.06 86 LEU A N 1
ATOM 662 C CA . LEU A 1 86 ? 2.185 2.901 3.406 1.00 96.06 86 LEU A CA 1
ATOM 663 C C . LEU A 1 86 ? 3.137 3.143 4.591 1.00 96.06 86 LEU A C 1
ATOM 665 O O . LEU A 1 86 ? 2.809 3.878 5.516 1.00 96.06 86 LEU A O 1
ATOM 669 N N . THR A 1 87 ? 4.341 2.564 4.526 1.00 95.75 87 THR A N 1
ATOM 670 C CA . THR A 1 87 ? 5.334 2.583 5.617 1.00 95.75 87 THR A CA 1
ATOM 671 C C . THR A 1 87 ? 5.748 3.996 6.035 1.00 95.75 87 THR A C 1
ATOM 673 O O . THR A 1 87 ? 5.953 4.249 7.219 1.00 95.75 87 THR A O 1
ATOM 676 N N . PHE A 1 88 ? 5.896 4.919 5.082 1.00 97.38 88 PHE A N 1
ATOM 677 C CA . PHE A 1 88 ? 6.310 6.297 5.357 1.00 97.38 88 PHE A CA 1
ATOM 678 C C . PHE A 1 88 ? 5.143 7.283 5.352 1.00 97.38 88 PHE A C 1
ATOM 680 O O . PHE A 1 88 ? 5.121 8.208 6.166 1.00 97.38 88 PHE A O 1
ATOM 687 N N . GLY A 1 89 ? 4.180 7.095 4.452 1.00 95.81 89 GLY A N 1
ATOM 688 C CA . GLY A 1 89 ? 3.036 7.982 4.288 1.00 95.81 89 GLY A CA 1
ATOM 689 C C . GLY A 1 89 ? 2.107 7.961 5.494 1.00 95.81 89 GLY A C 1
ATOM 690 O O . GLY A 1 89 ? 1.798 9.031 6.017 1.00 95.81 89 GLY A O 1
ATOM 691 N N . ASP A 1 90 ? 1.704 6.778 5.976 1.00 94.25 90 ASP A N 1
ATOM 692 C CA . ASP A 1 90 ? 0.761 6.679 7.099 1.00 94.25 90 ASP A CA 1
ATOM 693 C C . ASP A 1 90 ? 1.318 7.320 8.389 1.00 94.25 90 ASP A C 1
ATOM 695 O O . ASP A 1 90 ? 0.687 8.250 8.909 1.00 94.25 90 ASP A O 1
ATOM 699 N N . PRO A 1 91 ? 2.546 6.999 8.854 1.00 94.94 91 PRO A N 1
ATOM 700 C CA . PRO A 1 91 ? 3.119 7.677 10.015 1.00 94.94 91 PRO A CA 1
ATOM 701 C C . PRO A 1 91 ? 3.266 9.189 9.828 1.00 94.94 91 PRO A C 1
ATOM 703 O O . PRO A 1 91 ? 3.019 9.947 10.766 1.00 94.94 91 PRO A O 1
ATOM 706 N N . ALA A 1 92 ? 3.629 9.659 8.629 1.00 96.25 92 ALA A N 1
ATOM 707 C CA . ALA A 1 92 ? 3.756 11.091 8.364 1.00 96.25 92 ALA A CA 1
ATOM 708 C C . ALA A 1 92 ? 2.412 11.823 8.500 1.00 96.25 92 ALA A C 1
ATOM 710 O O . ALA A 1 92 ? 2.343 12.883 9.129 1.00 96.25 92 ALA A O 1
ATOM 711 N N . MET A 1 93 ? 1.335 11.249 7.957 1.00 95.00 93 MET A N 1
ATOM 712 C CA . MET A 1 93 ? -0.012 11.813 8.064 1.00 95.00 93 MET A CA 1
ATOM 713 C C . MET A 1 93 ? -0.559 11.700 9.493 1.00 95.00 93 MET A C 1
ATOM 715 O O . MET A 1 93 ? -1.178 12.639 10.003 1.00 95.00 93 MET A O 1
ATOM 719 N N . GLY A 1 94 ? -0.281 10.590 10.182 1.00 93.50 94 GLY A N 1
ATOM 720 C CA . GLY A 1 94 ? -0.599 10.391 11.594 1.00 93.50 94 GLY A CA 1
ATOM 721 C C . GLY A 1 94 ? 0.060 11.435 12.501 1.00 93.50 94 GLY A C 1
ATOM 722 O O . GLY A 1 94 ? -0.618 12.058 13.320 1.00 93.50 94 GLY A O 1
ATOM 723 N N . GLU A 1 95 ? 1.355 11.695 12.320 1.00 96.56 95 GLU A N 1
ATOM 724 C CA . GLU A 1 95 ? 2.091 12.714 13.077 1.00 96.56 95 GLU A CA 1
ATOM 725 C C . GLU A 1 95 ? 1.656 14.143 12.718 1.00 96.56 95 GLU A C 1
ATOM 727 O O . GLU A 1 95 ? 1.534 14.993 13.604 1.00 96.56 95 GLU A O 1
ATOM 732 N N . ALA A 1 96 ? 1.344 14.418 11.448 1.00 95.62 96 ALA A N 1
ATOM 733 C CA . ALA A 1 96 ? 0.766 15.696 11.031 1.00 95.62 96 ALA A CA 1
ATOM 734 C C . ALA A 1 96 ? -0.574 15.971 11.742 1.00 95.62 96 ALA A C 1
ATOM 736 O O . ALA A 1 96 ? -0.768 17.058 12.294 1.00 95.62 96 ALA A O 1
ATOM 737 N N . ARG A 1 97 ? -1.460 14.967 11.821 1.00 94.94 97 ARG A N 1
ATOM 738 C CA . ARG A 1 97 ? -2.724 15.054 12.574 1.00 94.94 97 ARG A CA 1
ATOM 739 C C . ARG A 1 97 ? -2.503 15.230 14.073 1.00 94.94 97 ARG A C 1
ATOM 741 O O . ARG A 1 97 ? -3.180 16.045 14.693 1.00 94.94 97 ARG A O 1
ATOM 748 N N . ARG A 1 98 ? -1.534 14.522 14.663 1.00 94.81 98 ARG A N 1
ATOM 749 C CA . ARG A 1 98 ? -1.183 14.661 16.092 1.00 94.81 98 ARG A CA 1
ATOM 750 C C . ARG A 1 98 ? -0.690 16.060 16.451 1.00 94.81 98 ARG A C 1
ATOM 752 O O . ARG A 1 98 ? -0.926 16.513 17.567 1.00 94.81 98 ARG A O 1
ATOM 759 N N . LYS A 1 99 ? -0.059 16.764 15.509 1.00 96.31 99 LYS A N 1
ATOM 760 C CA . LYS A 1 99 ? 0.359 18.167 15.666 1.00 96.31 99 LYS A CA 1
ATOM 761 C C . LYS A 1 99 ? -0.772 19.183 15.464 1.00 96.31 99 LYS A C 1
ATOM 763 O O . LYS A 1 99 ? -0.516 20.380 15.555 1.00 96.31 99 LYS A O 1
ATOM 768 N N . GLY A 1 100 ? -2.000 18.735 15.198 1.00 94.94 100 GLY A N 1
ATOM 769 C CA . GLY A 1 100 ? -3.154 19.612 14.998 1.00 94.94 100 GLY A CA 1
ATOM 770 C C . GLY A 1 100 ? -3.155 20.346 13.656 1.00 94.94 100 GLY A C 1
ATOM 771 O O . GLY A 1 100 ? -3.813 21.377 13.542 1.00 94.94 100 GLY A O 1
ATOM 772 N N . LEU A 1 101 ? -2.418 19.845 12.655 1.00 95.75 101 LEU A N 1
ATOM 773 C CA . LEU A 1 101 ? -2.485 20.385 11.298 1.00 95.75 101 LEU A CA 1
ATOM 774 C C . LEU A 1 101 ? -3.852 20.094 10.671 1.00 95.75 101 LEU A C 1
ATOM 776 O O . LEU A 1 101 ? -4.488 19.079 10.961 1.00 95.75 101 LEU A O 1
ATOM 780 N N . ASP A 1 102 ? -4.300 20.993 9.801 1.00 95.31 102 ASP A N 1
ATOM 781 C CA . ASP A 1 102 ? -5.569 20.860 9.099 1.00 95.31 102 ASP A CA 1
ATOM 782 C C . ASP A 1 102 ? -5.512 19.770 8.013 1.00 95.31 102 ASP A C 1
ATOM 784 O O . ASP A 1 102 ? -4.443 19.355 7.556 1.00 95.31 102 ASP A O 1
ATOM 788 N N . ASN A 1 103 ? -6.684 19.313 7.568 1.00 93.19 103 ASN A N 1
ATOM 789 C CA . ASN A 1 103 ? -6.790 18.207 6.612 1.00 93.19 103 ASN A CA 1
ATOM 790 C C . ASN A 1 103 ? -6.066 18.485 5.284 1.00 93.19 103 ASN A C 1
ATOM 792 O O . ASN A 1 103 ? -5.550 17.547 4.677 1.00 93.19 103 ASN A O 1
ATOM 796 N N . GLN A 1 104 ? -6.009 19.745 4.830 1.00 95.44 104 GLN A N 1
ATOM 797 C CA . GLN A 1 104 ? -5.306 20.092 3.597 1.00 95.44 104 GLN A CA 1
ATOM 798 C C . GLN A 1 104 ? -3.792 19.959 3.783 1.00 95.44 10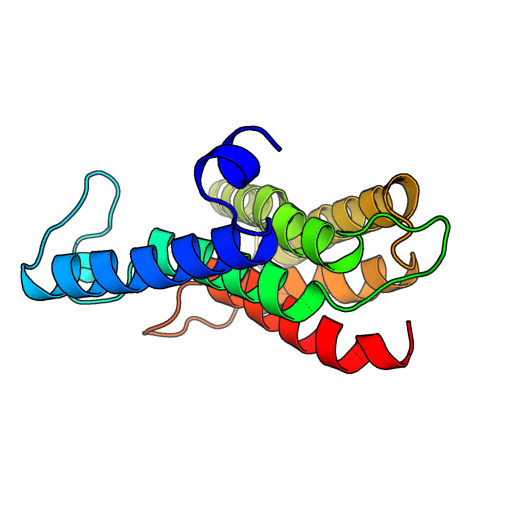4 GLN A C 1
ATOM 800 O O . GLN A 1 104 ? -3.126 19.367 2.935 1.00 95.44 104 GLN A O 1
ATOM 805 N N . SER A 1 105 ? -3.247 20.433 4.906 1.00 96.12 105 SER A N 1
ATOM 806 C CA . SER A 1 105 ? -1.825 20.257 5.224 1.00 96.12 105 SER A CA 1
ATOM 807 C C . SER A 1 105 ? -1.443 18.785 5.379 1.00 96.12 105 SER A C 1
ATOM 809 O O . SER A 1 105 ? -0.419 18.366 4.844 1.00 96.12 105 SER A O 1
ATOM 811 N N . VAL A 1 106 ? -2.274 17.978 6.050 1.00 96.12 106 VAL A N 1
ATOM 812 C CA . VAL A 1 106 ? -2.060 16.523 6.175 1.00 96.12 106 VAL A CA 1
ATOM 813 C C . VAL A 1 106 ? -2.022 15.864 4.796 1.00 96.12 106 VAL A C 1
ATOM 815 O O . VAL A 1 106 ? -1.114 15.082 4.517 1.00 96.12 106 VAL A O 1
ATOM 818 N N . PHE A 1 107 ? -2.955 16.232 3.912 1.00 96.38 107 PHE A N 1
ATOM 819 C CA . PHE A 1 107 ? -2.994 15.722 2.545 1.00 96.38 107 PHE A CA 1
ATOM 820 C C . PHE A 1 107 ? -1.730 16.085 1.754 1.00 96.38 107 PHE A C 1
ATOM 822 O O . PHE A 1 107 ? -1.142 15.236 1.085 1.00 96.38 107 PHE A O 1
ATOM 829 N N . VAL A 1 108 ? -1.281 17.340 1.841 1.00 97.44 108 VAL A N 1
ATOM 830 C CA . VAL A 1 108 ? -0.067 17.797 1.151 1.00 97.44 108 VAL A CA 1
ATOM 831 C C . VAL A 1 108 ? 1.166 17.063 1.678 1.00 97.44 108 VAL A C 1
ATOM 833 O O . VAL A 1 108 ? 1.961 16.571 0.881 1.00 97.44 108 VAL A O 1
ATOM 836 N N . ILE A 1 109 ? 1.311 16.933 3.000 1.00 97.12 109 ILE A N 1
ATOM 837 C CA . ILE A 1 109 ? 2.437 16.221 3.623 1.00 97.12 109 ILE A CA 1
ATOM 838 C C . ILE A 1 109 ? 2.452 14.754 3.188 1.00 97.12 109 ILE A C 1
ATOM 840 O O . ILE A 1 109 ? 3.488 14.274 2.733 1.00 97.12 109 ILE A O 1
ATOM 844 N N . GLY A 1 110 ? 1.313 14.063 3.274 1.00 96.81 110 GLY A N 1
ATOM 845 C CA . GLY A 1 110 ? 1.193 12.674 2.833 1.00 96.81 110 GLY A CA 1
ATOM 846 C C . GLY A 1 110 ? 1.560 12.508 1.360 1.00 96.81 110 GLY A C 1
ATOM 847 O O . GLY A 1 110 ? 2.390 11.666 1.019 1.00 96.81 110 GLY A O 1
ATOM 848 N N . SER A 1 111 ? 1.020 13.375 0.499 1.00 97.88 111 SER A N 1
ATOM 849 C CA . SER A 1 111 ? 1.263 13.325 -0.945 1.00 97.88 111 SER A CA 1
ATOM 850 C C . SER A 1 111 ? 2.737 13.537 -1.283 1.00 97.88 111 SER A C 1
ATOM 852 O O . SER A 1 111 ? 3.270 12.858 -2.159 1.00 97.88 111 SER A O 1
ATOM 854 N N . LEU A 1 112 ? 3.407 14.459 -0.582 1.00 98.12 112 LEU A N 1
ATOM 855 C CA . LEU A 1 112 ? 4.835 14.725 -0.752 1.00 98.12 112 LEU A CA 1
ATOM 856 C C . LEU A 1 112 ? 5.691 13.552 -0.281 1.00 98.12 112 LEU A C 1
ATOM 858 O O . LEU A 1 112 ? 6.602 13.155 -1.000 1.00 98.12 112 LEU A O 1
ATOM 862 N N . VAL A 1 113 ? 5.401 12.984 0.892 1.00 98.06 113 VAL A N 1
ATOM 863 C CA . VAL A 1 113 ? 6.151 11.837 1.424 1.00 98.06 113 VAL A CA 1
ATOM 864 C C . VAL A 1 113 ? 6.021 10.640 0.487 1.00 98.06 113 VAL A C 1
ATOM 866 O O . VAL A 1 113 ? 7.039 10.122 0.032 1.00 98.06 113 VAL A O 1
ATOM 869 N N . CYS A 1 114 ? 4.795 10.268 0.111 1.00 98.00 114 CYS A N 1
ATOM 870 C CA . CYS A 1 114 ? 4.552 9.188 -0.843 1.00 98.00 114 CYS A CA 1
ATOM 871 C C . CYS A 1 114 ? 5.197 9.493 -2.206 1.00 98.00 114 CYS A C 1
ATOM 873 O O . CYS A 1 114 ? 5.876 8.642 -2.774 1.00 98.00 114 CYS A O 1
ATOM 875 N N . GLY A 1 115 ? 5.069 10.719 -2.721 1.00 98.06 115 GLY A N 1
ATOM 876 C CA . GLY A 1 115 ? 5.704 11.129 -3.977 1.00 98.06 115 GLY A CA 1
ATOM 877 C C . GLY A 1 115 ? 7.231 10.989 -3.946 1.00 98.06 115 GLY A C 1
ATOM 878 O O . GLY A 1 115 ? 7.817 10.431 -4.870 1.00 98.06 115 GLY A O 1
ATOM 879 N N . ILE A 1 116 ? 7.887 11.416 -2.862 1.00 98.19 116 ILE A N 1
ATOM 880 C CA . ILE A 1 116 ? 9.337 11.253 -2.666 1.00 98.19 116 ILE A CA 1
ATOM 881 C C . ILE A 1 116 ? 9.713 9.771 -2.578 1.00 98.19 116 ILE A C 1
ATOM 883 O O . ILE A 1 116 ? 10.714 9.365 -3.167 1.00 98.19 116 ILE A O 1
ATOM 887 N N . THR A 1 117 ? 8.910 8.948 -1.900 1.00 98.19 117 THR A N 1
ATOM 888 C CA . THR A 1 117 ? 9.108 7.494 -1.861 1.00 98.19 117 THR A CA 1
ATOM 889 C C . THR A 1 117 ? 9.080 6.888 -3.264 1.00 98.19 117 THR A C 1
ATOM 891 O O . THR A 1 117 ? 9.975 6.116 -3.613 1.00 98.19 117 THR A O 1
ATOM 894 N N . TRP A 1 118 ? 8.110 7.276 -4.095 1.00 97.88 118 TRP A N 1
ATOM 895 C CA . TRP A 1 118 ? 8.029 6.837 -5.489 1.00 97.88 118 TRP A CA 1
ATOM 896 C C . TRP A 1 118 ? 9.200 7.340 -6.335 1.00 97.88 118 TRP A C 1
ATOM 898 O O . TRP A 1 118 ? 9.734 6.570 -7.123 1.00 97.88 118 TRP A O 1
ATOM 908 N N . LEU A 1 119 ? 9.653 8.585 -6.155 1.00 98.12 119 LEU A N 1
ATOM 909 C CA . LEU A 1 119 ? 10.839 9.111 -6.848 1.00 98.12 119 LEU A CA 1
ATOM 910 C C . LEU A 1 119 ? 12.122 8.374 -6.448 1.00 98.12 119 LEU A C 1
ATOM 912 O O . LEU A 1 119 ? 12.960 8.085 -7.301 1.00 98.12 119 LEU A O 1
ATOM 916 N N . GLY A 1 120 ? 12.270 8.041 -5.164 1.00 97.56 120 GLY A N 1
ATOM 917 C CA . GLY A 1 120 ? 13.365 7.201 -4.688 1.00 97.56 120 GLY A CA 1
ATOM 918 C C . GLY A 1 120 ? 13.327 5.828 -5.355 1.00 97.56 120 GLY A C 1
ATOM 919 O O . GLY A 1 120 ? 14.329 5.382 -5.906 1.00 97.56 120 GLY A O 1
ATOM 920 N N . CYS A 1 121 ? 12.154 5.193 -5.393 1.00 96.94 121 CYS A N 1
ATOM 921 C CA . CYS A 1 121 ? 11.971 3.918 -6.089 1.00 96.94 121 CYS A CA 1
ATOM 922 C C . CYS A 1 121 ? 12.221 4.035 -7.598 1.00 96.94 121 CYS A C 1
ATOM 924 O O . CYS A 1 121 ? 12.827 3.142 -8.173 1.00 96.94 121 CYS A O 1
ATOM 926 N N . ALA A 1 122 ? 11.851 5.144 -8.237 1.00 95.94 122 ALA A N 1
ATOM 927 C CA . ALA A 1 122 ? 12.155 5.377 -9.643 1.00 95.94 122 ALA A CA 1
ATOM 928 C C . ALA A 1 122 ? 13.666 5.371 -9.910 1.00 95.94 122 ALA A C 1
ATOM 930 O O . ALA A 1 122 ? 14.132 4.718 -10.839 1.00 95.94 122 ALA A O 1
ATOM 931 N N . TYR A 1 123 ? 14.439 6.030 -9.043 1.00 96.19 123 TYR A N 1
ATOM 932 C CA . TYR A 1 123 ? 15.895 6.070 -9.147 1.00 96.19 123 TYR A CA 1
ATOM 933 C C . TYR A 1 123 ? 16.573 4.728 -8.820 1.00 96.19 123 TYR A C 1
ATOM 935 O O . TYR A 1 123 ? 17.516 4.346 -9.506 1.00 96.19 123 TYR A O 1
ATOM 943 N N . PHE A 1 124 ? 16.120 4.011 -7.784 1.00 95.75 124 PHE A N 1
ATOM 944 C CA . PHE A 1 124 ? 16.781 2.782 -7.317 1.00 95.75 124 PHE A CA 1
ATOM 945 C C . PHE A 1 124 ? 16.256 1.490 -7.955 1.00 95.75 124 PHE A C 1
ATOM 947 O O . PHE A 1 124 ? 16.994 0.512 -8.023 1.00 95.75 124 PHE A O 1
ATOM 954 N N . LEU A 1 125 ? 14.987 1.457 -8.364 1.00 94.69 125 LEU A N 1
ATOM 955 C CA . LEU A 1 125 ? 14.281 0.244 -8.796 1.00 94.69 125 LEU A CA 1
ATOM 956 C C . LEU A 1 125 ? 13.847 0.288 -10.264 1.00 94.69 125 LEU A C 1
ATOM 958 O O . LEU A 1 125 ? 13.431 -0.744 -10.781 1.00 94.69 125 LEU A O 1
ATOM 962 N N . GLY A 1 126 ? 13.930 1.447 -10.924 1.00 93.12 126 GLY A N 1
ATOM 963 C CA . GLY A 1 126 ? 13.534 1.616 -12.325 1.00 93.12 126 GLY A CA 1
ATOM 964 C C . GLY A 1 126 ? 12.044 1.904 -12.535 1.00 93.12 126 GLY A C 1
ATOM 965 O O . GLY A 1 126 ? 11.557 1.823 -13.658 1.00 93.12 126 GLY A O 1
ATOM 966 N N . THR A 1 127 ? 11.300 2.250 -11.481 1.00 93.69 127 THR A N 1
ATOM 967 C CA . THR A 1 127 ? 9.892 2.654 -11.607 1.00 93.69 127 THR A CA 1
ATOM 968 C C . THR A 1 127 ? 9.750 3.939 -12.443 1.00 93.69 127 THR A C 1
ATOM 970 O O . THR A 1 127 ? 10.533 4.869 -12.261 1.00 93.69 127 THR A O 1
ATOM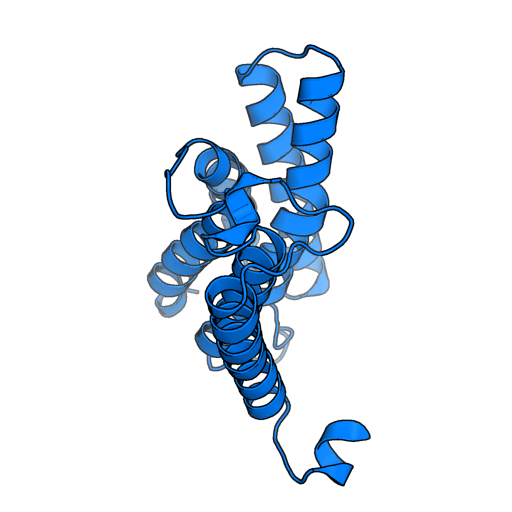 973 N N . PRO A 1 128 ? 8.747 4.078 -13.328 1.00 94.12 128 PRO A N 1
ATOM 974 C CA . PRO A 1 128 ? 8.562 5.301 -14.101 1.00 94.12 128 PRO A CA 1
ATOM 975 C C . PRO A 1 128 ? 8.354 6.533 -13.210 1.00 94.12 128 PRO A C 1
ATOM 977 O O . PRO A 1 128 ? 7.417 6.594 -12.414 1.00 94.12 128 PRO A O 1
ATOM 980 N N . TYR A 1 129 ? 9.195 7.557 -13.387 1.00 95.75 129 TYR A N 1
ATOM 981 C CA . TYR A 1 129 ? 9.184 8.778 -12.567 1.00 95.75 129 TYR A CA 1
ATOM 982 C C . TYR A 1 129 ? 7.821 9.471 -12.499 1.00 95.75 129 TYR A C 1
ATOM 984 O O . TYR A 1 129 ? 7.445 10.011 -11.459 1.00 95.75 129 TYR A O 1
ATOM 992 N N . TRP A 1 130 ? 7.062 9.454 -13.597 1.00 95.94 130 TRP A N 1
ATOM 993 C CA . TRP A 1 130 ? 5.758 10.109 -13.660 1.00 95.94 130 TRP A CA 1
ATOM 994 C C . TRP A 1 130 ? 4.741 9.481 -12.697 1.00 95.94 130 TRP A C 1
ATOM 996 O O . TRP A 1 130 ? 3.842 10.184 -12.231 1.00 95.94 130 TRP A O 1
ATOM 1006 N N . MET A 1 131 ? 4.905 8.201 -12.331 1.00 95.81 131 MET A N 1
ATOM 1007 C CA . MET A 1 131 ? 4.030 7.547 -11.359 1.00 95.81 131 MET A CA 1
ATOM 1008 C C . MET A 1 131 ? 4.093 8.242 -10.000 1.00 95.81 131 MET A C 1
ATOM 1010 O O . MET A 1 131 ? 3.081 8.283 -9.315 1.00 95.81 131 MET A O 1
ATOM 1014 N N . ALA A 1 132 ? 5.206 8.880 -9.625 1.00 96.12 132 ALA A N 1
ATOM 1015 C CA . ALA A 1 132 ? 5.291 9.623 -8.368 1.00 96.12 132 ALA A CA 1
ATOM 1016 C C . ALA A 1 132 ? 4.265 10.767 -8.267 1.00 96.12 132 ALA A C 1
ATOM 1018 O O . ALA A 1 132 ? 3.721 11.015 -7.190 1.00 96.12 132 ALA A O 1
ATOM 1019 N N . ILE A 1 133 ? 3.966 11.431 -9.391 1.00 96.12 133 ILE A N 1
ATOM 1020 C CA . ILE A 1 133 ? 3.003 12.542 -9.455 1.00 96.12 133 ILE A CA 1
ATOM 1021 C C . ILE A 1 133 ? 1.578 12.035 -9.215 1.00 96.12 133 ILE A C 1
ATOM 1023 O O . ILE A 1 133 ? 0.786 12.706 -8.560 1.00 96.12 133 ILE A O 1
ATOM 1027 N N . LEU A 1 134 ? 1.256 10.848 -9.733 1.00 97.56 134 LEU A N 1
ATOM 1028 C CA . LEU A 1 134 ? -0.058 10.229 -9.578 1.00 97.56 134 LEU A CA 1
ATOM 1029 C C . LEU A 1 134 ? -0.206 9.542 -8.214 1.00 97.56 134 LEU A C 1
ATOM 1031 O O . LEU A 1 134 ? -1.182 9.755 -7.498 1.00 97.56 134 LEU A O 1
ATOM 1035 N N . MET A 1 135 ? 0.768 8.708 -7.861 1.00 97.38 135 MET A N 1
ATOM 1036 C CA . MET A 1 135 ? 0.683 7.772 -6.746 1.00 97.38 135 MET A CA 1
ATOM 1037 C C . MET A 1 135 ? 0.840 8.452 -5.390 1.00 97.38 135 MET A C 1
ATOM 1039 O O . MET A 1 135 ? 0.245 7.979 -4.424 1.00 97.38 135 MET A O 1
ATOM 1043 N N . GLY A 1 136 ? 1.565 9.574 -5.308 1.00 96.75 136 GLY A N 1
ATOM 1044 C CA . GLY A 1 136 ? 1.663 10.361 -4.078 1.00 96.75 136 GLY A CA 1
ATOM 1045 C C . GLY A 1 136 ? 0.283 10.818 -3.581 1.00 96.75 136 GLY A C 1
ATOM 1046 O O . GLY A 1 136 ? -0.172 10.344 -2.538 1.00 96.75 136 GLY A O 1
ATOM 1047 N N . PRO A 1 137 ? -0.429 11.665 -4.349 1.00 97.31 137 PRO A N 1
ATOM 1048 C CA . PRO A 1 137 ? -1.784 12.100 -4.019 1.00 97.31 137 PRO A CA 1
ATOM 1049 C C . PRO A 1 137 ? -2.797 10.959 -3.928 1.00 97.31 137 PRO A C 1
ATOM 1051 O O . PRO A 1 137 ? -3.658 10.984 -3.052 1.00 97.31 137 PRO A O 1
ATOM 1054 N N . LEU A 1 138 ? -2.703 9.950 -4.804 1.00 97.50 138 LEU A N 1
ATOM 1055 C CA . LEU A 1 138 ? -3.619 8.806 -4.794 1.00 97.50 138 LEU A CA 1
ATOM 1056 C C . LEU A 1 138 ? -3.537 8.019 -3.482 1.00 97.50 138 LEU A C 1
ATOM 1058 O O . LEU A 1 138 ? -4.570 7.707 -2.897 1.00 97.50 138 LEU A O 1
ATOM 1062 N N . THR A 1 139 ? -2.324 7.709 -3.019 1.00 96.44 139 THR A N 1
ATOM 1063 C CA . THR A 1 139 ? -2.116 6.930 -1.788 1.00 96.44 139 THR A CA 1
ATOM 1064 C C . THR A 1 139 ? -2.647 7.680 -0.573 1.00 96.44 139 THR A C 1
ATOM 1066 O O . THR A 1 139 ? -3.305 7.100 0.281 1.00 96.44 139 THR A O 1
ATOM 1069 N N . THR A 1 140 ? -2.442 8.994 -0.522 1.00 95.69 140 THR A N 1
ATOM 1070 C CA . THR A 1 140 ? -2.998 9.832 0.542 1.00 95.69 140 THR A CA 1
ATOM 1071 C C . THR A 1 140 ? -4.520 9.968 0.450 1.00 95.69 140 THR A C 1
ATOM 1073 O O . THR A 1 140 ? -5.208 9.883 1.464 1.00 95.69 140 THR A O 1
ATOM 1076 N N . ALA A 1 141 ? -5.083 10.131 -0.750 1.00 95.56 141 ALA A N 1
ATOM 1077 C CA . ALA A 1 141 ? -6.534 10.170 -0.944 1.00 95.56 141 ALA A CA 1
ATOM 1078 C C . ALA A 1 141 ? -7.205 8.842 -0.557 1.00 95.56 141 ALA A C 1
ATOM 1080 O O . ALA A 1 141 ? -8.335 8.836 -0.067 1.00 95.56 141 ALA A O 1
ATOM 1081 N N . ALA A 1 142 ? -6.505 7.720 -0.744 1.00 94.19 142 ALA A N 1
ATOM 1082 C CA . ALA A 1 142 ? -6.960 6.390 -0.360 1.00 94.19 142 ALA A CA 1
ATOM 1083 C C . ALA A 1 142 ? -7.129 6.213 1.158 1.00 94.19 142 ALA A C 1
ATOM 1085 O O . ALA A 1 142 ? -7.793 5.267 1.576 1.00 94.19 142 ALA A O 1
ATOM 1086 N N . GLU A 1 143 ? -6.607 7.127 1.974 1.00 90.06 143 GLU A N 1
ATOM 1087 C CA . GLU A 1 143 ? -6.822 7.151 3.422 1.00 90.06 143 GLU A CA 1
ATOM 1088 C C . GLU A 1 143 ? -8.176 7.780 3.826 1.00 90.06 143 GLU A C 1
ATOM 1090 O O . GLU A 1 143 ? -8.732 7.496 4.884 1.00 90.06 143 GLU A O 1
ATOM 1095 N N . TRP A 1 144 ? -8.759 8.643 2.985 1.00 84.94 144 TRP A N 1
ATOM 1096 C CA . TRP A 1 144 ? -10.030 9.315 3.283 1.00 84.94 144 TRP A CA 1
ATOM 1097 C C . TRP A 1 144 ? -11.273 8.422 3.423 1.00 84.94 144 TRP A C 1
ATOM 1099 O O . TRP A 1 144 ? -12.121 8.751 4.266 1.00 84.94 144 TRP A O 1
ATOM 1109 N N . PRO A 1 145 ? -11.481 7.357 2.619 1.00 80.81 145 PRO A N 1
ATOM 1110 C CA . PRO A 1 145 ? -12.674 6.532 2.741 1.00 80.81 145 PRO A CA 1
ATOM 1111 C C . PRO A 1 145 ? -12.681 5.776 4.074 1.00 80.81 145 PRO A C 1
ATOM 1113 O O . PRO A 1 145 ? -12.055 4.735 4.233 1.00 80.81 145 PRO A O 1
ATOM 1116 N N . LYS A 1 146 ? -13.480 6.263 5.028 1.00 77.06 146 LYS A N 1
ATOM 1117 C CA . LYS A 1 146 ? -13.740 5.570 6.296 1.00 77.06 146 LYS A CA 1
ATOM 1118 C C . LYS A 1 146 ? -14.737 4.437 6.083 1.00 77.06 146 LYS A C 1
ATOM 1120 O O . LYS A 1 146 ? -15.940 4.592 6.309 1.00 77.06 146 LYS A O 1
ATOM 1125 N N . LEU A 1 147 ? -14.245 3.298 5.609 1.00 80.69 147 LEU A N 1
ATOM 1126 C CA . LEU A 1 147 ? -15.051 2.095 5.444 1.00 80.69 147 LEU A CA 1
ATOM 1127 C C . LEU A 1 147 ? -15.258 1.418 6.803 1.00 80.69 147 LEU A C 1
ATOM 1129 O O . LEU A 1 147 ? -14.336 1.265 7.591 1.00 80.69 147 LEU A O 1
ATOM 1133 N N . ARG A 1 148 ? -16.491 0.980 7.087 1.00 76.00 148 ARG A N 1
ATOM 1134 C CA . ARG A 1 148 ? -16.813 0.316 8.368 1.00 76.00 148 ARG A CA 1
ATOM 1135 C C . ARG A 1 148 ? -16.102 -1.025 8.560 1.00 76.00 148 ARG A C 1
ATOM 1137 O O . ARG A 1 148 ? -15.993 -1.478 9.691 1.00 76.00 148 ARG A O 1
ATOM 1144 N N . TRP A 1 149 ? -15.691 -1.665 7.467 1.00 80.81 149 TRP A N 1
ATOM 1145 C CA . TRP A 1 149 ? -15.219 -3.052 7.458 1.00 80.81 149 TRP A CA 1
ATOM 1146 C C . TRP A 1 149 ? -13.776 -3.216 6.980 1.00 80.81 149 TRP A C 1
ATOM 1148 O O . TRP A 1 149 ? -13.207 -4.284 7.187 1.00 80.81 149 TRP A O 1
ATOM 1158 N N . ILE A 1 150 ? -13.202 -2.193 6.341 1.00 86.81 150 ILE A N 1
ATOM 1159 C CA . ILE A 1 150 ? -11.858 -2.225 5.757 1.00 86.81 150 ILE A CA 1
ATOM 1160 C C . ILE A 1 150 ? -11.027 -1.153 6.449 1.00 86.81 150 ILE A C 1
ATOM 1162 O O . ILE A 1 150 ? -11.493 -0.026 6.604 1.00 86.81 150 ILE A O 1
ATOM 1166 N N . ASP A 1 151 ? -9.827 -1.533 6.866 1.00 91.06 151 ASP A N 1
ATOM 1167 C CA . ASP A 1 151 ? -8.864 -0.628 7.487 1.00 91.06 151 ASP A CA 1
ATOM 1168 C C . ASP A 1 151 ? -8.282 0.371 6.474 1.00 91.06 151 ASP A C 1
ATOM 1170 O O . ASP A 1 151 ? -8.118 0.048 5.293 1.00 91.06 151 ASP A O 1
ATOM 1174 N N . ASP A 1 152 ? -7.940 1.568 6.943 1.00 89.12 152 ASP A N 1
ATOM 1175 C CA . ASP A 1 152 ? -7.321 2.630 6.141 1.00 89.12 152 ASP A CA 1
ATOM 1176 C C . ASP A 1 152 ? -5.955 2.210 5.575 1.00 89.12 152 ASP A C 1
ATOM 1178 O O . ASP A 1 152 ? -5.646 2.494 4.417 1.00 89.12 152 ASP A O 1
ATOM 1182 N N . ASN A 1 153 ? -5.177 1.418 6.317 1.00 91.44 153 ASN A N 1
ATOM 1183 C CA . ASN A 1 153 ? -3.919 0.874 5.799 1.00 91.44 153 ASN A CA 1
ATOM 1184 C C . ASN A 1 153 ? -4.139 -0.045 4.591 1.00 91.44 153 ASN A C 1
ATOM 1186 O O . ASN A 1 153 ? -3.352 -0.039 3.643 1.00 91.44 153 ASN A O 1
ATOM 1190 N N . ALA A 1 154 ? -5.225 -0.827 4.593 1.00 94.38 154 ALA A N 1
ATOM 1191 C CA . ALA A 1 154 ? -5.556 -1.665 3.447 1.00 94.38 154 ALA A CA 1
ATOM 1192 C C . ALA A 1 154 ? -6.003 -0.830 2.249 1.00 94.38 154 ALA A C 1
ATOM 1194 O O . ALA A 1 154 ? -5.618 -1.153 1.127 1.00 94.38 154 ALA A O 1
ATOM 1195 N N . THR A 1 155 ? -6.779 0.239 2.437 1.00 95.19 155 THR A N 1
ATOM 1196 C CA . THR A 1 155 ? -7.184 1.092 1.309 1.00 95.19 155 THR A CA 1
ATOM 1197 C C . THR A 1 155 ? -5.987 1.824 0.708 1.00 95.19 155 THR A C 1
ATOM 1199 O O . THR A 1 155 ? -5.861 1.855 -0.518 1.00 95.19 155 THR A O 1
ATOM 1202 N N . MET A 1 156 ? -5.056 2.295 1.543 1.00 95.12 156 MET A N 1
ATOM 1203 C CA . MET A 1 156 ? -3.781 2.893 1.129 1.00 95.12 156 MET A CA 1
ATOM 1204 C C . MET A 1 156 ? -2.851 1.947 0.355 1.00 95.12 156 MET A C 1
ATOM 1206 O O . MET A 1 156 ? -1.906 2.416 -0.269 1.00 95.12 156 MET A O 1
ATOM 1210 N N . VAL A 1 157 ? -3.105 0.638 0.349 1.00 97.44 157 VAL A N 1
ATOM 1211 C CA . VAL A 1 157 ? -2.348 -0.337 -0.455 1.00 97.44 157 VAL A CA 1
ATOM 1212 C C . VAL A 1 157 ? -3.169 -0.828 -1.644 1.00 97.44 157 VAL A C 1
ATOM 1214 O O . VAL A 1 157 ? -2.702 -0.794 -2.781 1.00 97.44 157 VAL A O 1
ATOM 1217 N N . LEU A 1 158 ? -4.414 -1.249 -1.409 1.00 97.25 158 LEU A N 1
ATOM 1218 C CA . LEU A 1 158 ? -5.271 -1.868 -2.420 1.00 97.25 158 LEU A CA 1
ATOM 1219 C C . LEU A 1 158 ? -5.713 -0.887 -3.512 1.00 97.25 158 LEU A C 1
ATOM 1221 O O . LEU A 1 158 ? -5.839 -1.294 -4.665 1.00 97.25 158 LEU A O 1
ATOM 1225 N N . ILE A 1 159 ? -5.943 0.390 -3.182 1.00 97.31 159 ILE A N 1
ATOM 1226 C CA . ILE A 1 159 ? -6.325 1.398 -4.184 1.00 97.31 159 ILE A CA 1
ATOM 1227 C C . ILE A 1 159 ? -5.133 1.722 -5.101 1.00 97.31 159 ILE A C 1
ATOM 1229 O O . ILE A 1 159 ? -5.294 1.602 -6.320 1.00 97.31 159 ILE A O 1
ATOM 1233 N N . PRO A 1 160 ? -3.934 2.053 -4.576 1.00 97.44 160 PRO A N 1
ATOM 1234 C CA . PRO A 1 160 ? -2.722 2.144 -5.388 1.00 97.44 160 PRO A CA 1
ATOM 1235 C C . PRO A 1 160 ? -2.459 0.897 -6.230 1.00 97.44 160 PRO A C 1
ATOM 1237 O O . PRO A 1 160 ? -2.236 1.026 -7.429 1.00 97.44 160 PRO A O 1
ATOM 1240 N N . LEU A 1 161 ? -2.577 -0.300 -5.647 1.00 98.12 161 LEU A N 1
ATOM 1241 C CA . LEU A 1 161 ? -2.433 -1.561 -6.373 1.00 98.12 161 LEU A CA 1
ATOM 1242 C C . LEU A 1 161 ? -3.401 -1.656 -7.557 1.00 98.12 161 LEU A C 1
ATOM 1244 O O . LEU A 1 161 ? -2.978 -1.977 -8.665 1.00 98.12 161 LEU A O 1
ATOM 1248 N N . ALA A 1 162 ? -4.688 -1.374 -7.345 1.00 98.00 162 ALA A N 1
ATOM 1249 C CA . ALA A 1 162 ? -5.688 -1.441 -8.405 1.00 98.00 162 ALA A CA 1
ATOM 1250 C C . ALA A 1 162 ? -5.343 -0.495 -9.564 1.00 98.00 162 ALA A C 1
ATOM 1252 O O . ALA A 1 162 ? -5.393 -0.897 -10.725 1.00 98.00 162 ALA A O 1
ATOM 1253 N N . VAL A 1 163 ? -4.933 0.739 -9.256 1.00 97.62 163 VAL A N 1
ATOM 1254 C CA . VAL A 1 163 ? -4.495 1.704 -10.274 1.00 97.62 163 VAL A CA 1
ATOM 1255 C C . VAL A 1 163 ? -3.227 1.226 -10.978 1.00 97.62 163 VAL A C 1
ATOM 1257 O O . VAL A 1 163 ? -3.152 1.295 -12.201 1.00 97.62 163 VAL A O 1
ATOM 1260 N N . THR A 1 164 ? -2.255 0.683 -10.247 1.00 96.88 164 THR A N 1
ATOM 1261 C CA . THR A 1 164 ? -1.036 0.121 -10.835 1.00 96.88 164 THR A CA 1
ATOM 1262 C C . THR A 1 164 ? -1.341 -1.032 -11.789 1.00 96.88 164 THR A C 1
ATOM 1264 O O . THR A 1 164 ? -0.814 -1.026 -12.892 1.00 96.88 164 THR A O 1
ATOM 1267 N N . ILE A 1 165 ? -2.232 -1.964 -11.437 1.00 96.75 165 ILE A N 1
ATOM 1268 C CA . ILE A 1 165 ? -2.640 -3.065 -12.329 1.00 96.75 165 ILE A CA 1
ATOM 1269 C C . ILE A 1 165 ? -3.303 -2.530 -13.605 1.00 96.75 165 ILE A C 1
ATOM 1271 O O . ILE A 1 165 ? -3.034 -3.035 -14.692 1.00 96.75 165 ILE A O 1
ATOM 1275 N N . LEU A 1 166 ? -4.153 -1.504 -13.494 1.00 96.56 166 LEU A N 1
ATOM 1276 C CA . LEU A 1 166 ? -4.799 -0.884 -14.657 1.00 96.56 166 LEU A CA 1
ATOM 1277 C C . LEU A 1 166 ? -3.800 -0.173 -15.576 1.00 96.56 166 LEU A C 1
ATOM 1279 O O . LEU A 1 166 ? -4.018 -0.108 -16.785 1.00 96.56 166 LEU A O 1
ATOM 1283 N N . LEU A 1 167 ? -2.721 0.364 -15.007 1.00 95.06 167 LEU A N 1
ATOM 1284 C CA . LEU A 1 167 ? -1.667 1.044 -15.751 1.00 95.06 167 LEU A CA 1
ATOM 1285 C C . LEU A 1 167 ? -0.610 0.087 -16.297 1.00 95.06 167 LEU A C 1
ATOM 1287 O O . LEU A 1 167 ? -0.011 0.406 -17.316 1.00 95.06 167 LEU A O 1
ATOM 1291 N N . ALA A 1 168 ? -0.405 -1.068 -15.664 1.00 91.69 168 ALA A N 1
ATOM 1292 C CA . ALA A 1 168 ? 0.677 -1.998 -15.964 1.00 91.69 168 ALA A CA 1
ATOM 1293 C C . ALA A 1 168 ? 0.824 -2.386 -17.453 1.00 91.69 168 ALA A C 1
ATOM 1295 O O . ALA A 1 168 ? 1.959 -2.444 -17.913 1.00 91.69 168 ALA A O 1
ATOM 1296 N N . PRO A 1 169 ? -0.250 -2.559 -18.258 1.00 91.12 169 PRO A N 1
ATOM 1297 C CA . PRO A 1 169 ? -0.120 -2.796 -19.702 1.00 91.12 169 PRO A CA 1
ATOM 1298 C C . PRO A 1 169 ? 0.549 -1.665 -20.506 1.00 91.12 169 PRO A C 1
ATOM 1300 O O . PRO A 1 169 ? 0.879 -1.869 -21.672 1.00 91.12 169 PRO A O 1
ATOM 1303 N N . PHE A 1 170 ? 0.680 -0.470 -19.927 1.00 90.31 170 PHE A N 1
ATOM 1304 C CA . PHE A 1 170 ? 1.238 0.728 -20.558 1.00 90.31 170 PHE A CA 1
ATOM 1305 C C . PHE A 1 170 ? 2.602 1.136 -19.980 1.00 90.31 170 PHE A C 1
ATOM 1307 O O . PHE A 1 170 ? 3.106 2.200 -20.353 1.00 90.31 170 PHE A O 1
ATOM 1314 N N . LEU A 1 171 ? 3.144 0.360 -19.034 1.00 86.56 171 LEU A N 1
ATOM 1315 C CA . LEU A 1 171 ? 4.401 0.655 -18.344 1.00 86.56 171 LEU A CA 1
ATOM 1316 C C . LEU A 1 171 ? 5.591 -0.081 -18.960 1.00 86.56 171 LEU A C 1
ATOM 1318 O O . LEU A 1 171 ? 5.393 -1.190 -19.502 1.00 86.56 171 LEU A O 1
#

Secondary structure (DSSP, 8-state):
-HHHHHHT--HHHHHHHHHHHHHHHHHHHHHHTPPPTT--GGGGSS--HHHHHHHHHHHHHHHHTT----TTS-TTTTHHHHHHHHHHHHHHHHHHHHTT--HHHHHHHHHHHHHHHHHHHHHHH---TTHHHHHHHHHHHTTS---SSS-HHHHHHHHHHHHHHHHGGG-

Foldseek 3Di:
DVVCVVVVHDPLVVLVVVLVVLVVVLVVQLVVLPDDPPWDNVSSNAPTPVNLLSNLLSCLCNLQQPQDPDDQAASCLLSQLLNVLLVFLVVQLVVCVVVVHDPVVSLVRSLVRSLVSNCVSCVPGVHDNVVSNVLSNQLSVLQPPPDPHHHSSNSSRNRSSVVCSVCRVVD

Sequence (171 aa):
EVIGDLLSIEPIQFVSAVGISLLVFEMIRIRFGILIFGQREYEKHQISALAWGALSISVTFVALHGWSGGADVHEGWLTIPIVLSLTFGDPAMGEARRKGLDNQSVFVIGSLVCGITWLGCAYFLGTPYWMAILMGPLTTAAEWPKLRWIDDNATMVLIPLAVTILLAPFL

Radius of gyration: 17.16 Å; chains: 1; bounding box: 34×47×43 Å

pLDDT: mean 91.63, std 8.3, range [53.47, 98.19]